Protein AF-A0A1A6GI86-F1 (afdb_monomer)

Foldseek 3Di:
DPCLLVLQDQADAFLVSLVVNLVSLVVSQVVCVVVVNDDPVSVVSSVVSNVRSVVVNVQQAEPVGDGDRHHPPPPPDPPDD

Organism: Neotoma lepida (NCBI:txid56216)

Structure (mmCIF, N/CA/C/O backbone):
data_AF-A0A1A6GI86-F1
#
_entry.id   AF-A0A1A6GI86-F1
#
loop_
_atom_site.group_PDB
_atom_site.id
_atom_site.type_symbol
_atom_site.label_atom_id
_atom_site.label_alt_id
_atom_site.label_comp_id
_atom_site.label_asym_id
_atom_site.label_entity_id
_atom_site.label_seq_id
_atom_site.pdbx_PDB_ins_code
_atom_site.Cartn_x
_atom_site.Cartn_y
_atom_site.Cartn_z
_atom_site.occupancy
_atom_site.B_iso_or_equiv
_atom_site.auth_seq_id
_atom_site.auth_comp_id
_atom_site.auth_asym_id
_atom_site.auth_atom_id
_atom_site.pdbx_PDB_model_num
ATOM 1 N N . MET A 1 1 ? -11.889 -12.197 14.543 1.00 51.81 1 MET A N 1
ATOM 2 C CA . MET A 1 1 ? -10.505 -12.290 14.031 1.00 51.81 1 MET A CA 1
ATOM 3 C C . MET A 1 1 ? -9.684 -11.278 14.811 1.00 51.81 1 MET A C 1
ATOM 5 O O . MET A 1 1 ? -10.017 -10.111 14.716 1.00 51.81 1 MET A O 1
ATOM 9 N N . GLN A 1 2 ? -8.738 -11.705 15.653 1.00 58.56 2 GLN A N 1
ATOM 10 C CA . GLN A 1 2 ? -8.101 -10.825 16.654 1.00 58.56 2 GLN A CA 1
ATOM 11 C C . GLN A 1 2 ? -6.704 -10.292 16.269 1.00 58.56 2 GLN A C 1
ATOM 13 O O . GLN A 1 2 ? -6.145 -9.512 17.027 1.00 58.56 2 GLN A O 1
ATOM 18 N N . ASN A 1 3 ? -6.171 -10.643 15.092 1.00 75.31 3 ASN A N 1
ATOM 19 C CA . ASN A 1 3 ? -4.757 -10.418 14.741 1.00 75.31 3 ASN A CA 1
ATOM 20 C C . ASN A 1 3 ? -4.566 -9.863 13.312 1.00 75.31 3 ASN A C 1
ATOM 22 O O . ASN A 1 3 ? -3.557 -10.128 12.672 1.00 75.31 3 ASN A O 1
ATOM 26 N N . ILE A 1 4 ? -5.560 -9.167 12.744 1.00 77.12 4 ILE A N 1
ATOM 27 C CA . ILE A 1 4 ? -5.462 -8.674 11.352 1.00 77.12 4 ILE A CA 1
ATOM 28 C C . ILE A 1 4 ? -4.467 -7.514 11.241 1.00 77.12 4 ILE A C 1
ATOM 30 O O . ILE A 1 4 ? -3.798 -7.374 10.225 1.00 77.12 4 ILE A O 1
ATOM 34 N N . GLN A 1 5 ? -4.313 -6.733 12.307 1.00 75.06 5 GLN A N 1
ATOM 35 C CA . GLN A 1 5 ? -3.287 -5.701 12.421 1.00 75.06 5 GLN A CA 1
ATOM 36 C C . GLN A 1 5 ? -1.856 -6.261 12.363 1.00 75.06 5 GLN A C 1
ATOM 38 O O . GLN A 1 5 ? -0.970 -5.573 11.873 1.00 75.06 5 GLN A O 1
ATOM 43 N N . ASP A 1 6 ? -1.637 -7.519 12.768 1.00 85.06 6 ASP A N 1
ATOM 44 C CA . ASP A 1 6 ? -0.310 -8.156 12.735 1.00 85.06 6 ASP A CA 1
ATOM 45 C C . ASP A 1 6 ? 0.136 -8.502 11.302 1.00 85.06 6 ASP A C 1
ATOM 47 O O . ASP A 1 6 ? 1.286 -8.867 11.083 1.00 85.06 6 ASP A O 1
ATOM 51 N N . LEU A 1 7 ? -0.772 -8.392 10.323 1.00 88.56 7 LEU A N 1
ATOM 52 C CA . LEU A 1 7 ? -0.482 -8.563 8.897 1.00 88.56 7 LEU A CA 1
ATOM 53 C C . LEU A 1 7 ? 0.052 -7.278 8.241 1.00 88.56 7 LEU A C 1
ATOM 55 O O . LEU A 1 7 ? 0.378 -7.301 7.053 1.00 88.56 7 LEU A O 1
ATOM 59 N N . LEU A 1 8 ? 0.102 -6.157 8.976 1.00 92.00 8 LEU A N 1
ATOM 60 C CA . LEU A 1 8 ? 0.780 -4.949 8.513 1.00 92.00 8 LEU A CA 1
ATOM 61 C C . LEU A 1 8 ? 2.287 -5.165 8.563 1.00 92.00 8 LEU A C 1
ATOM 63 O O . LEU A 1 8 ? 2.886 -5.262 9.631 1.00 92.00 8 LEU A O 1
ATOM 67 N N . GLU A 1 9 ? 2.908 -5.187 7.391 1.00 95.19 9 GLU A N 1
ATOM 68 C CA . GLU A 1 9 ? 4.336 -5.449 7.260 1.00 95.19 9 GLU A CA 1
ATOM 69 C C . GLU A 1 9 ? 5.012 -4.400 6.382 1.00 95.19 9 GLU A C 1
ATOM 71 O O . GLU A 1 9 ? 4.520 -4.023 5.316 1.00 95.19 9 GLU A O 1
ATOM 76 N N . MET A 1 10 ? 6.189 -3.938 6.798 1.00 96.31 10 MET A N 1
ATOM 77 C CA . MET A 1 10 ? 6.983 -2.998 6.013 1.00 96.31 10 MET A CA 1
ATOM 78 C C . MET A 1 10 ? 7.377 -3.622 4.660 1.00 96.31 10 MET A C 1
ATOM 80 O O . MET A 1 10 ? 8.010 -4.673 4.657 1.00 96.31 10 MET A O 1
ATOM 84 N N . PRO A 1 11 ? 7.102 -2.987 3.505 1.00 96.25 11 PRO A N 1
ATOM 85 C CA . PRO A 1 11 ? 7.483 -3.544 2.207 1.00 96.25 11 PRO A CA 1
ATOM 86 C C . PRO A 1 11 ? 9.005 -3.631 1.995 1.00 96.25 11 PRO A C 1
ATOM 88 O O . PRO A 1 11 ? 9.747 -2.662 2.193 1.00 96.25 11 PRO A O 1
ATOM 91 N N . TYR A 1 12 ? 9.483 -4.793 1.541 1.00 94.56 12 TYR A N 1
ATOM 92 C CA . TYR A 1 12 ? 10.897 -5.062 1.261 1.00 94.56 12 TYR A CA 1
ATOM 93 C C . TYR A 1 12 ? 11.085 -6.005 0.061 1.00 94.56 12 TYR A C 1
ATOM 95 O O . TYR A 1 12 ? 10.133 -6.402 -0.601 1.00 94.56 12 TYR A O 1
ATOM 103 N N . GLY A 1 13 ? 12.339 -6.358 -0.236 1.00 94.94 13 GLY A N 1
ATOM 104 C CA . GLY A 1 13 ? 12.664 -7.369 -1.246 1.00 94.94 13 GLY A CA 1
ATOM 105 C C . GLY A 1 13 ? 12.770 -6.830 -2.672 1.00 94.94 13 GLY A C 1
ATOM 106 O O . GLY A 1 13 ? 13.078 -5.647 -2.863 1.00 94.94 13 GLY A O 1
ATOM 107 N N . CYS A 1 14 ? 12.606 -7.724 -3.653 1.00 95.56 14 CYS A N 1
ATOM 108 C CA . CYS A 1 14 ? 12.519 -7.410 -5.086 1.00 95.56 14 CYS A CA 1
ATOM 109 C C . CYS A 1 14 ? 11.139 -6.828 -5.457 1.00 95.56 14 CYS A C 1
ATOM 111 O O . CYS A 1 14 ? 10.269 -6.709 -4.598 1.00 95.56 14 CYS A O 1
ATOM 113 N N . GLY A 1 15 ? 10.919 -6.466 -6.724 1.00 96.00 15 GLY A N 1
ATOM 114 C CA . GLY A 1 15 ? 9.667 -5.836 -7.161 1.00 96.00 15 GLY A CA 1
ATOM 115 C C . GLY A 1 15 ? 8.419 -6.685 -6.908 1.00 96.00 15 GLY A C 1
ATOM 116 O O . GLY A 1 15 ? 7.362 -6.138 -6.607 1.00 96.00 15 GLY A O 1
ATOM 117 N N . GLU A 1 16 ? 8.549 -8.011 -6.969 1.00 97.50 16 GLU A N 1
ATOM 118 C CA . GLU A 1 16 ? 7.457 -8.946 -6.677 1.00 97.50 16 GLU A CA 1
ATOM 119 C C . GLU A 1 16 ? 7.145 -9.006 -5.175 1.00 97.50 16 GLU A C 1
ATOM 121 O O . GLU A 1 16 ? 6.003 -8.811 -4.764 1.00 97.50 16 GLU A O 1
ATOM 126 N N . GLN A 1 17 ? 8.173 -9.192 -4.342 1.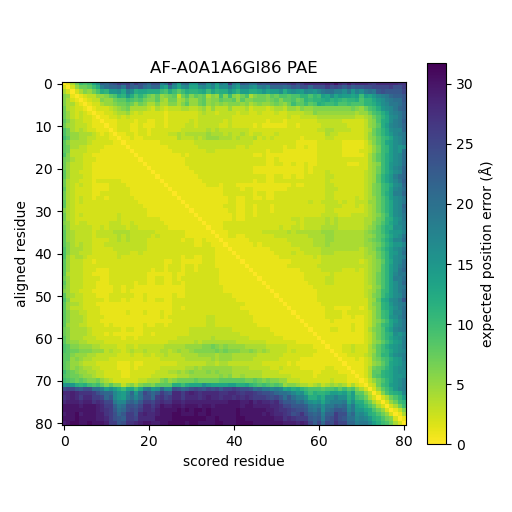00 97.50 17 GLN A N 1
ATOM 127 C CA . GLN A 1 17 ? 8.035 -9.246 -2.882 1.00 97.50 17 GLN A CA 1
ATOM 128 C C . GLN A 1 17 ? 7.518 -7.921 -2.310 1.00 97.50 17 GLN A C 1
ATOM 130 O O . GLN A 1 17 ? 6.625 -7.911 -1.463 1.00 97.50 17 GLN A O 1
ATOM 135 N N . ASN A 1 18 ? 8.026 -6.797 -2.823 1.00 97.75 18 ASN A N 1
ATOM 136 C CA . ASN A 1 18 ? 7.577 -5.472 -2.418 1.00 97.75 18 ASN A CA 1
ATOM 137 C C . ASN A 1 18 ? 6.096 -5.267 -2.756 1.00 97.75 18 ASN A C 1
ATOM 139 O O . ASN A 1 18 ? 5.353 -4.747 -1.928 1.00 97.75 18 ASN A O 1
ATOM 143 N N . MET A 1 19 ? 5.659 -5.702 -3.945 1.00 97.81 19 MET A N 1
ATOM 144 C CA . MET A 1 19 ? 4.260 -5.594 -4.361 1.00 97.81 19 MET A CA 1
ATOM 145 C C . MET A 1 19 ? 3.331 -6.468 -3.513 1.00 97.81 19 MET A C 1
ATOM 147 O O . MET A 1 19 ? 2.242 -6.017 -3.165 1.00 97.81 19 MET A O 1
ATOM 151 N N . ALA A 1 20 ? 3.752 -7.682 -3.144 1.00 97.56 20 ALA A N 1
ATOM 152 C CA . ALA A 1 20 ? 2.950 -8.571 -2.302 1.00 97.56 20 ALA A CA 1
ATOM 153 C C . ALA A 1 20 ? 2.621 -7.925 -0.943 1.00 97.56 20 ALA A C 1
ATOM 155 O O . ALA A 1 20 ? 1.458 -7.875 -0.541 1.00 97.56 20 ALA A O 1
ATOM 156 N N . LEU A 1 21 ? 3.629 -7.352 -0.281 1.00 97.44 21 LEU A N 1
ATOM 157 C CA . LEU A 1 21 ? 3.467 -6.666 1.006 1.00 97.44 21 LEU A CA 1
ATOM 158 C C . LEU A 1 21 ? 2.703 -5.345 0.855 1.00 97.44 21 LEU A C 1
ATOM 160 O O . LEU A 1 21 ? 1.816 -5.040 1.650 1.00 97.44 21 LEU A O 1
ATOM 164 N N . PHE A 1 22 ? 2.996 -4.579 -0.200 1.00 97.31 22 PHE A N 1
ATOM 165 C CA . PHE A 1 22 ? 2.301 -3.326 -0.487 1.00 97.31 22 PHE A CA 1
ATOM 166 C C . PHE A 1 22 ? 0.795 -3.541 -0.686 1.00 97.31 22 PHE A C 1
ATOM 168 O O . PHE A 1 22 ? -0.004 -2.859 -0.050 1.00 97.31 22 PHE A O 1
ATOM 175 N N . ALA A 1 23 ? 0.402 -4.516 -1.511 1.00 97.06 23 ALA A N 1
ATOM 176 C CA . ALA A 1 23 ? -1.003 -4.854 -1.720 1.00 97.06 23 ALA A CA 1
ATOM 177 C C . ALA A 1 23 ? -1.659 -5.391 -0.438 1.00 97.06 23 ALA A C 1
ATOM 179 O O . ALA A 1 23 ? -2.773 -4.980 -0.119 1.00 97.06 23 ALA A O 1
ATOM 180 N N . SER A 1 24 ? -0.964 -6.249 0.322 1.00 96.69 24 SER A N 1
ATOM 181 C CA . SER A 1 24 ? -1.454 -6.762 1.611 1.00 96.69 24 SER A CA 1
ATOM 182 C C . SER A 1 24 ? -1.830 -5.627 2.567 1.00 96.69 24 SER A C 1
ATOM 184 O O . SER A 1 24 ? -2.956 -5.584 3.061 1.00 96.69 24 SER A O 1
ATOM 186 N N . ASN A 1 25 ? -0.942 -4.641 2.742 1.00 97.38 25 ASN A N 1
ATOM 187 C CA . ASN A 1 25 ? -1.194 -3.498 3.622 1.00 97.38 25 ASN A CA 1
ATOM 188 C C . ASN A 1 25 ? -2.422 -2.675 3.202 1.00 97.38 25 ASN A C 1
ATOM 190 O O . ASN A 1 25 ? -3.140 -2.178 4.068 1.00 97.38 25 ASN A O 1
ATOM 194 N N . ILE A 1 26 ? -2.6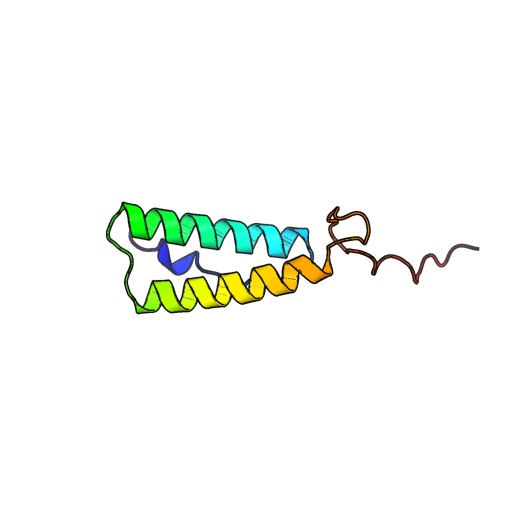91 -2.545 1.894 1.00 97.25 26 ILE A N 1
ATOM 195 C CA . ILE A 1 26 ? -3.899 -1.867 1.393 1.00 97.25 26 ILE A CA 1
ATOM 196 C C . ILE A 1 26 ? -5.152 -2.623 1.843 1.00 97.25 26 ILE A C 1
ATOM 198 O O . ILE A 1 26 ? -6.05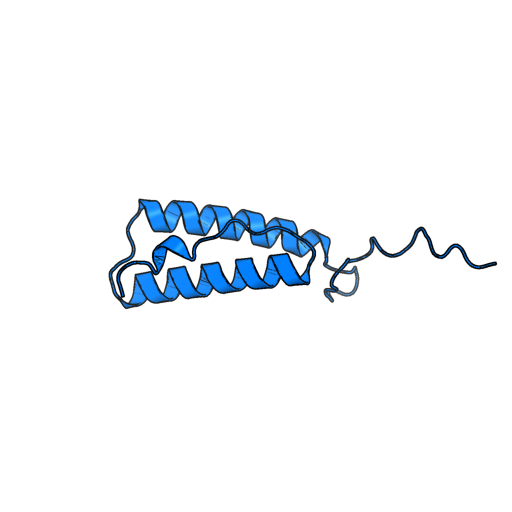6 -2.013 2.407 1.00 97.25 26 ILE A O 1
ATOM 202 N N . TYR A 1 27 ? -5.200 -3.942 1.634 1.00 96.31 27 TYR A N 1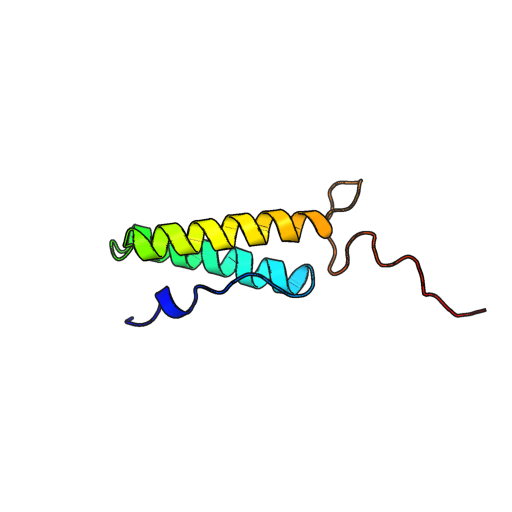
ATOM 203 C CA . TYR A 1 27 ? -6.373 -4.746 1.989 1.00 96.31 27 TYR A CA 1
ATOM 204 C C . TYR A 1 27 ? -6.588 -4.856 3.500 1.00 96.31 27 TYR A C 1
ATOM 206 O O . TYR A 1 27 ? -7.731 -4.855 3.953 1.00 96.31 27 TYR A O 1
ATOM 214 N N . VAL A 1 28 ? -5.514 -4.914 4.291 1.00 95.50 28 VAL A N 1
ATOM 215 C CA . VAL A 1 28 ? -5.606 -4.876 5.758 1.00 95.50 28 VAL A CA 1
ATOM 216 C C . VAL A 1 28 ? -6.210 -3.549 6.219 1.00 95.50 28 VAL A C 1
ATOM 218 O O . VAL A 1 28 ? -7.131 -3.547 7.038 1.00 95.50 28 VAL A O 1
ATOM 221 N N . LEU A 1 29 ? -5.742 -2.426 5.664 1.00 96.00 29 LEU A N 1
ATOM 222 C CA . LEU A 1 29 ? -6.267 -1.102 5.992 1.00 96.00 29 LEU A CA 1
ATOM 223 C C . LEU A 1 29 ? -7.750 -0.967 5.613 1.00 96.00 29 LEU A C 1
ATOM 225 O O .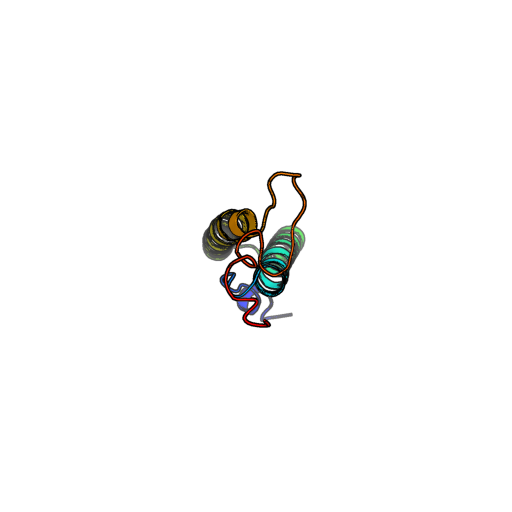 LEU A 1 29 ? -8.542 -0.491 6.426 1.00 96.00 29 LEU A O 1
ATOM 229 N N . ASP A 1 30 ? -8.117 -1.412 4.410 1.00 97.00 30 ASP A N 1
ATOM 230 C CA . ASP A 1 30 ? -9.492 -1.386 3.902 1.00 97.00 30 ASP A CA 1
ATOM 231 C C . ASP A 1 30 ? -10.426 -2.226 4.786 1.00 97.00 30 ASP A C 1
ATOM 233 O O . ASP A 1 30 ? -11.437 -1.735 5.285 1.00 97.00 30 ASP A O 1
ATOM 237 N N . TYR A 1 31 ? -10.025 -3.457 5.116 1.00 95.94 31 TYR A N 1
ATOM 238 C CA . TYR A 1 31 ? -10.792 -4.329 6.004 1.00 95.94 31 TYR A CA 1
ATOM 239 C C . TYR A 1 31 ? -11.001 -3.715 7.397 1.00 95.94 31 TYR A C 1
ATOM 241 O O . TYR A 1 31 ? -12.113 -3.739 7.934 1.00 95.94 31 TYR A O 1
ATOM 249 N N . LEU A 1 32 ? -9.946 -3.175 8.017 1.00 95.38 32 LEU A N 1
ATOM 250 C CA . LEU A 1 32 ? -10.051 -2.566 9.346 1.00 95.38 32 LEU A CA 1
ATOM 251 C C . LEU A 1 32 ? -10.947 -1.322 9.323 1.00 95.38 32 LEU A C 1
ATOM 253 O O . LEU A 1 32 ? -11.675 -1.083 10.289 1.00 95.38 32 LEU A O 1
ATOM 257 N N . ASN A 1 33 ? -10.922 -0.557 8.229 1.00 96.31 33 ASN A N 1
ATOM 258 C CA . ASN A 1 33 ? -11.804 0.587 8.028 1.00 96.31 33 ASN A CA 1
ATOM 259 C C . ASN A 1 33 ? -13.275 0.150 7.931 1.00 96.31 33 ASN A C 1
ATOM 261 O O . ASN A 1 33 ? -14.102 0.616 8.714 1.00 96.31 33 ASN A O 1
ATOM 265 N N . GLU A 1 34 ? -13.585 -0.794 7.039 1.00 97.56 34 GLU A N 1
ATOM 266 C CA . GLU A 1 34 ? -14.954 -1.281 6.804 1.00 97.56 34 GLU A CA 1
ATOM 267 C C . GLU A 1 34 ? -15.555 -1.986 8.028 1.00 97.56 34 GLU A C 1
ATOM 269 O O . GLU A 1 34 ? -16.753 -1.902 8.293 1.00 97.56 34 GLU A O 1
ATOM 274 N N . THR A 1 35 ? -14.719 -2.651 8.827 1.00 95.69 35 THR A N 1
ATOM 275 C CA . THR A 1 35 ? -15.156 -3.320 10.061 1.00 95.69 35 THR A CA 1
ATOM 276 C C . THR A 1 35 ? -15.124 -2.426 11.300 1.00 95.69 35 THR A C 1
ATOM 278 O O . THR A 1 35 ? -15.382 -2.916 12.398 1.00 95.69 35 THR A O 1
ATOM 281 N N . GLN A 1 36 ? -14.833 -1.129 11.146 1.00 95.31 36 GLN A N 1
ATOM 282 C CA . GLN A 1 36 ? -14.772 -0.144 12.236 1.00 95.31 36 GLN A CA 1
ATOM 283 C C . GLN A 1 36 ? -13.750 -0.490 13.338 1.00 95.31 36 GLN A C 1
ATOM 285 O O . GLN A 1 36 ? -13.901 -0.094 14.492 1.00 95.31 36 GLN A O 1
ATOM 290 N N . GLN A 1 37 ? -12.695 -1.223 12.979 1.00 94.00 37 GLN A N 1
ATOM 291 C CA . GLN A 1 37 ? -11.604 -1.633 13.871 1.00 94.00 37 GLN A CA 1
ATOM 292 C C . GLN A 1 37 ? -10.335 -0.786 13.678 1.00 94.00 37 GLN A C 1
ATOM 294 O O . GLN A 1 37 ? -9.345 -0.982 14.382 1.00 94.00 37 GLN A O 1
ATOM 299 N N . LEU A 1 38 ? -10.343 0.154 12.727 1.00 94.75 38 LEU A N 1
ATOM 300 C CA . LEU A 1 38 ? -9.199 1.007 12.424 1.00 94.75 38 LEU A CA 1
ATOM 301 C C . LEU A 1 38 ? -8.977 2.070 13.509 1.00 94.75 38 LEU A C 1
ATOM 303 O O . LEU A 1 38 ? -9.776 2.995 13.662 1.00 94.75 38 LEU A O 1
ATOM 307 N N . THR A 1 39 ? -7.852 1.978 14.219 1.00 94.94 39 THR A N 1
ATOM 308 C CA . THR A 1 39 ? -7.389 3.038 15.125 1.00 94.94 39 THR A CA 1
ATOM 309 C C . THR A 1 39 ? -6.505 4.045 14.391 1.00 94.94 39 THR A C 1
ATOM 311 O O . THR A 1 39 ? -6.012 3.788 13.288 1.00 94.94 39 THR A O 1
ATOM 314 N N . LYS A 1 40 ? -6.285 5.213 15.005 1.00 96.06 40 LYS A N 1
ATOM 315 C CA . LYS A 1 40 ? -5.404 6.242 14.440 1.00 96.06 40 LYS A CA 1
ATOM 316 C C . LYS A 1 40 ? -3.965 5.736 14.328 1.00 96.06 40 LYS A C 1
ATOM 318 O O . LYS A 1 40 ? -3.323 5.972 13.315 1.00 96.06 40 LYS A O 1
ATOM 323 N N . GLU A 1 41 ? -3.489 5.024 15.341 1.00 94.75 41 GLU A N 1
ATOM 324 C CA . GLU A 1 41 ? -2.129 4.488 15.411 1.00 94.75 41 GLU A CA 1
ATOM 325 C C . GLU A 1 41 ? -1.878 3.485 14.277 1.00 94.75 41 GLU A C 1
ATOM 327 O O . GLU A 1 41 ? -0.910 3.635 13.536 1.00 94.75 41 GLU A O 1
ATOM 332 N N . ILE A 1 42 ? -2.801 2.535 14.079 1.00 93.50 42 ILE A N 1
ATOM 333 C CA . ILE A 1 42 ? -2.724 1.541 12.999 1.00 93.50 42 ILE A CA 1
ATOM 334 C C . ILE A 1 42 ? -2.780 2.223 11.628 1.00 93.50 42 ILE A C 1
ATOM 336 O O . ILE A 1 42 ? -2.040 1.865 10.712 1.00 93.50 42 ILE A O 1
ATOM 340 N N . LYS A 1 43 ? -3.653 3.226 11.473 1.00 96.00 43 LYS A N 1
ATOM 341 C CA . LYS A 1 43 ? -3.766 3.986 10.225 1.00 96.00 43 LYS A CA 1
ATOM 342 C C . LYS A 1 43 ? -2.468 4.714 9.890 1.00 96.00 43 LYS A C 1
ATOM 344 O O . LYS A 1 43 ? -2.035 4.660 8.743 1.00 96.00 43 LYS A O 1
ATOM 349 N N . ASP A 1 44 ? -1.883 5.412 10.858 1.00 97.38 44 ASP A N 1
ATOM 350 C CA . ASP A 1 44 ? -0.665 6.192 10.645 1.00 97.38 44 ASP A CA 1
ATOM 351 C C . ASP A 1 44 ? 0.504 5.269 10.247 1.00 97.38 44 ASP A C 1
ATOM 353 O O . ASP A 1 44 ? 1.177 5.540 9.251 1.00 97.38 44 ASP A O 1
ATOM 357 N N . GLU A 1 45 ? 0.671 4.131 10.932 1.00 95.75 45 GLU A N 1
ATOM 358 C CA . GLU A 1 45 ? 1.681 3.118 10.590 1.00 95.75 45 GLU A CA 1
ATOM 359 C C .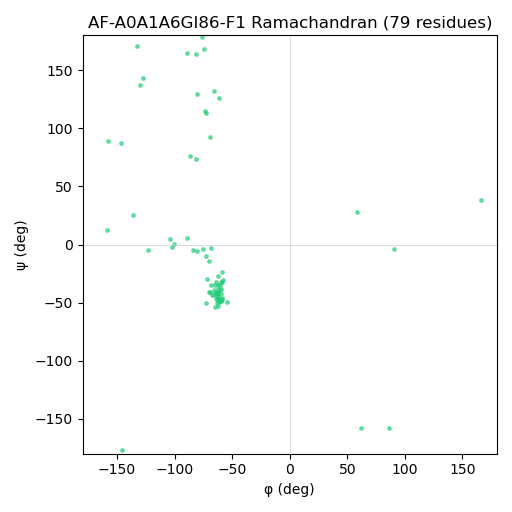 GLU A 1 45 ? 1.469 2.529 9.186 1.00 95.75 45 GLU A C 1
ATOM 361 O O . GLU A 1 45 ? 2.388 2.521 8.362 1.00 95.75 45 GLU A O 1
ATOM 366 N N . ALA A 1 46 ? 0.243 2.100 8.867 1.00 96.12 46 ALA A N 1
ATOM 367 C CA . ALA A 1 46 ? -0.082 1.549 7.555 1.00 96.12 46 ALA A CA 1
ATOM 368 C C . ALA A 1 46 ? 0.185 2.561 6.432 1.00 96.12 46 ALA A C 1
ATOM 370 O O . ALA A 1 46 ? 0.761 2.213 5.402 1.00 96.12 46 ALA A O 1
ATOM 371 N N . ILE A 1 47 ? -0.188 3.831 6.622 1.00 97.81 47 ILE A N 1
ATOM 372 C CA . ILE A 1 47 ? 0.057 4.893 5.640 1.00 97.81 47 ILE A CA 1
ATOM 373 C C . ILE A 1 47 ? 1.557 5.102 5.408 1.00 97.81 47 ILE A C 1
ATOM 375 O O . ILE A 1 47 ? 1.968 5.314 4.263 1.00 97.81 47 ILE A O 1
ATOM 379 N N . ASP A 1 48 ? 2.386 5.018 6.446 1.00 98.06 48 ASP A N 1
ATOM 380 C CA . ASP A 1 48 ? 3.834 5.137 6.291 1.00 98.06 48 ASP A CA 1
ATOM 381 C C . ASP A 1 48 ? 4.432 3.930 5.551 1.00 98.06 48 ASP A C 1
ATOM 383 O O . ASP A 1 48 ? 5.215 4.124 4.613 1.00 98.06 48 ASP A O 1
ATOM 387 N N . TYR A 1 49 ? 3.977 2.705 5.835 1.00 98.12 49 TYR A N 1
ATOM 388 C CA . TYR A 1 49 ? 4.344 1.523 5.044 1.00 98.12 49 TYR A CA 1
ATOM 389 C C . TYR A 1 49 ? 3.904 1.629 3.580 1.00 98.12 49 TYR A C 1
ATOM 391 O O . TYR A 1 49 ? 4.671 1.266 2.685 1.00 98.12 49 TYR A O 1
ATOM 399 N N . LEU A 1 50 ? 2.718 2.176 3.301 1.00 98.25 50 LEU A N 1
ATOM 400 C CA . LEU A 1 50 ? 2.244 2.396 1.933 1.00 98.25 50 LEU A CA 1
ATOM 401 C C . LEU A 1 50 ? 3.096 3.437 1.193 1.00 98.25 50 LEU A C 1
ATOM 403 O O . LEU A 1 50 ? 3.490 3.199 0.051 1.00 98.25 50 LEU A O 1
ATOM 407 N N . LYS A 1 51 ? 3.457 4.559 1.827 1.00 98.31 51 LYS A N 1
ATOM 408 C CA . LYS A 1 51 ? 4.373 5.547 1.220 1.00 98.31 51 LYS A CA 1
ATOM 409 C C . LYS A 1 51 ? 5.724 4.916 0.880 1.00 98.31 51 LYS A C 1
ATOM 411 O O . LYS A 1 51 ? 6.235 5.114 -0.223 1.00 98.31 51 LYS A O 1
ATOM 416 N N . MET A 1 52 ? 6.287 4.143 1.811 1.00 97.88 52 MET A N 1
ATOM 417 C CA . MET A 1 52 ? 7.562 3.450 1.614 1.00 97.88 52 MET A CA 1
ATOM 418 C C . MET A 1 52 ? 7.474 2.411 0.492 1.00 97.88 52 MET A C 1
ATOM 420 O O . MET A 1 52 ? 8.327 2.402 -0.396 1.00 97.88 52 MET A O 1
ATOM 424 N N . GLY A 1 53 ? 6.430 1.578 0.489 1.00 97.94 53 GLY A N 1
ATOM 425 C CA . GLY A 1 53 ? 6.194 0.560 -0.534 1.00 97.94 53 GLY A CA 1
ATOM 426 C C . GLY A 1 53 ? 5.982 1.148 -1.923 1.00 97.94 53 GLY A C 1
ATOM 427 O O . GLY A 1 53 ? 6.568 0.650 -2.883 1.00 97.94 53 GLY A O 1
ATOM 428 N N . TYR A 1 54 ? 5.233 2.249 -2.029 1.00 98.19 54 TYR A N 1
ATOM 429 C CA . TYR A 1 54 ? 5.047 2.981 -3.282 1.00 98.19 54 TYR A CA 1
ATOM 430 C C . TYR A 1 54 ? 6.376 3.529 -3.811 1.00 98.19 54 TYR A C 1
ATOM 432 O O . TYR A 1 54 ? 6.765 3.231 -4.942 1.00 98.19 54 TYR A O 1
ATOM 440 N N . GLN A 1 55 ? 7.120 4.264 -2.976 1.00 98.06 55 GLN A N 1
ATOM 441 C CA . GLN A 1 55 ? 8.421 4.815 -3.357 1.00 98.06 55 GLN A CA 1
ATOM 442 C C . GLN A 1 55 ? 9.408 3.710 -3.751 1.00 98.06 55 GLN A C 1
ATOM 444 O O . GLN A 1 55 ? 10.182 3.867 -4.697 1.00 98.06 55 GLN A O 1
ATOM 449 N N . ARG A 1 56 ? 9.375 2.571 -3.049 1.00 97.06 56 ARG A N 1
ATOM 450 C CA . ARG A 1 56 ? 10.198 1.407 -3.371 1.00 97.06 56 ARG A CA 1
ATOM 451 C C . ARG A 1 56 ? 9.788 0.778 -4.698 1.00 97.06 56 ARG A C 1
ATOM 453 O O . ARG A 1 56 ? 10.676 0.491 -5.498 1.00 97.06 56 ARG A O 1
ATOM 460 N N . GLN A 1 57 ? 8.487 0.631 -4.957 1.00 97.75 57 GLN A N 1
ATOM 461 C CA . GLN A 1 57 ? 7.975 0.014 -6.178 1.00 97.75 57 GLN A CA 1
ATOM 462 C C . GLN A 1 57 ? 8.377 0.794 -7.431 1.00 97.75 57 GLN A C 1
ATOM 464 O O . GLN A 1 57 ? 8.674 0.193 -8.462 1.00 97.75 57 GLN A O 1
ATOM 469 N N . LEU A 1 58 ? 8.451 2.127 -7.338 1.00 96.88 58 LEU A N 1
ATOM 470 C CA . LEU A 1 58 ? 8.912 2.981 -8.435 1.00 96.88 58 LEU A CA 1
ATOM 471 C C . LEU A 1 58 ? 10.338 2.653 -8.906 1.00 96.88 58 LEU A C 1
ATOM 473 O O . LEU A 1 58 ? 10.647 2.900 -10.066 1.00 96.88 58 LEU A O 1
ATOM 477 N N . ASN A 1 59 ? 11.185 2.039 -8.070 1.00 96.06 59 ASN A N 1
ATOM 478 C CA . ASN A 1 59 ? 12.525 1.604 -8.489 1.00 96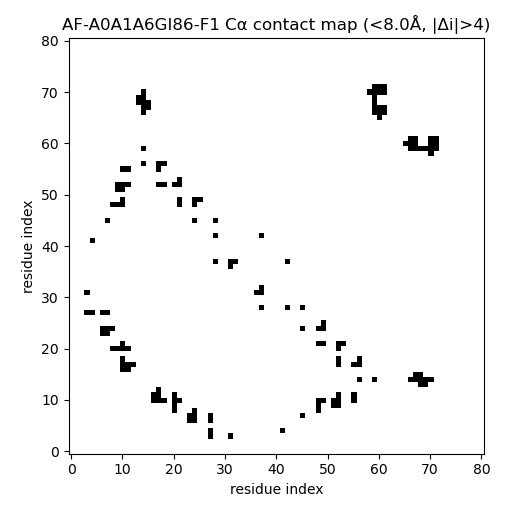.06 59 ASN A CA 1
ATOM 479 C C . ASN A 1 59 ? 12.513 0.417 -9.464 1.00 96.06 59 ASN A C 1
ATOM 481 O O . ASN A 1 59 ? 13.549 0.118 -10.056 1.00 96.06 59 ASN A O 1
ATOM 485 N N . TYR A 1 60 ? 11.379 -0.274 -9.600 1.00 96.19 60 TYR A N 1
ATOM 486 C CA . TYR A 1 60 ? 11.206 -1.403 -10.517 1.00 96.19 60 TYR A CA 1
ATOM 487 C C . TYR A 1 60 ? 10.409 -1.029 -11.772 1.00 96.19 60 TYR A C 1
ATOM 489 O O . TYR A 1 60 ? 10.092 -1.907 -12.572 1.00 96.19 60 TYR A O 1
ATOM 497 N N . LYS A 1 61 ? 10.073 0.259 -11.927 1.00 95.81 61 LYS A N 1
ATOM 498 C CA . LYS A 1 61 ? 9.403 0.805 -13.106 1.00 95.81 61 LYS A CA 1
ATOM 499 C C . LYS A 1 61 ? 10.424 1.041 -14.219 1.00 95.81 61 LYS A C 1
ATOM 501 O O . LYS A 1 61 ? 11.431 1.705 -13.992 1.00 95.81 61 LYS A O 1
ATOM 506 N N . HIS A 1 62 ? 10.127 0.547 -15.410 1.00 95.19 62 HIS A N 1
ATOM 507 C CA . HIS A 1 62 ? 10.879 0.803 -16.632 1.00 95.19 62 HIS A CA 1
ATOM 508 C C . HIS A 1 62 ? 10.488 2.149 -17.257 1.00 95.19 62 HIS A C 1
ATOM 510 O O . HIS A 1 62 ? 9.434 2.721 -16.957 1.00 95.19 62 HIS A O 1
ATOM 516 N N . GLN A 1 63 ? 11.314 2.654 -18.176 1.00 93.69 63 GLN A N 1
ATOM 517 C CA . GLN A 1 63 ? 11.031 3.903 -18.900 1.00 93.69 63 GLN A CA 1
ATOM 518 C C . GLN A 1 63 ? 9.725 3.854 -19.707 1.00 93.69 63 GLN A C 1
ATOM 520 O O . GLN A 1 63 ? 9.044 4.871 -19.826 1.00 93.69 63 GLN A O 1
ATOM 525 N N . ASP A 1 64 ? 9.355 2.677 -20.219 1.00 94.81 64 ASP A N 1
ATOM 526 C CA . ASP A 1 64 ? 8.098 2.446 -20.944 1.00 94.81 64 ASP A CA 1
ATOM 527 C C . ASP A 1 64 ? 6.863 2.369 -20.023 1.00 94.81 64 ASP A C 1
ATOM 529 O O . ASP A 1 64 ? 5.729 2.283 -20.490 1.00 94.81 64 ASP A O 1
ATOM 533 N N . GLY A 1 65 ? 7.072 2.441 -18.706 1.00 95.12 65 GLY A N 1
ATOM 534 C CA . GLY A 1 65 ? 6.029 2.424 -17.691 1.00 95.12 65 GLY A CA 1
ATOM 535 C C . GLY A 1 65 ? 5.657 1.041 -17.166 1.00 95.12 65 GLY A C 1
ATOM 536 O O . GLY A 1 65 ? 4.857 0.968 -16.231 1.00 95.12 65 GLY A O 1
ATOM 537 N N . THR A 1 66 ? 6.234 -0.029 -17.713 1.00 95.81 66 THR A N 1
ATOM 538 C CA . THR A 1 66 ? 6.046 -1.392 -17.205 1.00 95.81 66 THR A CA 1
ATOM 539 C C . THR A 1 66 ? 6.835 -1.620 -15.913 1.00 95.81 66 THR A C 1
ATOM 541 O O . THR A 1 66 ? 7.669 -0.805 -15.520 1.00 95.81 66 THR A O 1
ATOM 544 N N . TYR A 1 67 ? 6.564 -2.728 -15.221 1.00 96.44 67 TYR A N 1
ATOM 545 C CA . TYR A 1 67 ? 7.280 -3.130 -14.010 1.00 96.44 67 TYR A CA 1
ATOM 546 C C . TYR A 1 67 ? 7.781 -4.564 -14.163 1.00 96.44 67 TYR A C 1
ATOM 548 O O . TYR A 1 67 ? 7.071 -5.410 -14.704 1.00 96.44 67 TYR A O 1
ATOM 556 N N . SER A 1 68 ? 8.966 -4.855 -13.633 1.00 95.31 68 SER A N 1
ATOM 557 C CA . SER A 1 68 ? 9.503 -6.218 -13.554 1.00 95.31 68 SER A CA 1
ATOM 558 C C . SER A 1 68 ? 10.048 -6.523 -12.164 1.00 95.31 68 SER A C 1
ATOM 560 O O . SER A 1 68 ? 10.189 -5.638 -11.322 1.00 95.31 68 SER A O 1
ATOM 562 N N . THR A 1 69 ? 10.398 -7.783 -11.909 1.00 93.81 69 THR A N 1
ATOM 563 C CA . THR A 1 69 ? 10.938 -8.223 -10.614 1.00 93.81 69 THR A CA 1
ATOM 564 C C . THR A 1 69 ? 12.208 -7.461 -10.211 1.00 93.81 69 THR A C 1
ATOM 566 O O . THR A 1 69 ? 12.441 -7.243 -9.021 1.00 93.81 69 THR A O 1
ATOM 569 N N . PHE A 1 70 ? 13.014 -7.013 -11.179 1.00 93.81 70 PHE A N 1
ATOM 570 C CA . PHE A 1 70 ? 14.320 -6.390 -10.926 1.00 93.81 70 PHE A CA 1
ATOM 571 C C . PHE A 1 70 ? 14.475 -4.969 -11.500 1.00 93.81 70 PHE A C 1
ATOM 573 O O . PHE A 1 70 ? 15.479 -4.313 -11.214 1.00 93.81 70 PHE A O 1
ATOM 580 N N . GLY A 1 71 ? 13.490 -4.463 -12.250 1.00 91.81 71 GLY A N 1
ATOM 581 C CA . GLY A 1 71 ? 13.564 -3.163 -12.924 1.00 91.81 71 GLY A CA 1
ATOM 582 C C . GLY A 1 71 ? 14.687 -3.092 -13.964 1.00 91.81 71 GLY A C 1
ATOM 583 O O . GLY A 1 71 ? 15.201 -4.110 -14.423 1.00 91.81 71 GLY A O 1
ATOM 584 N N . ASP A 1 72 ? 15.130 -1.875 -14.288 1.00 85.50 72 ASP A N 1
ATOM 585 C CA . ASP A 1 72 ? 16.218 -1.615 -15.253 1.00 85.50 72 ASP A CA 1
AT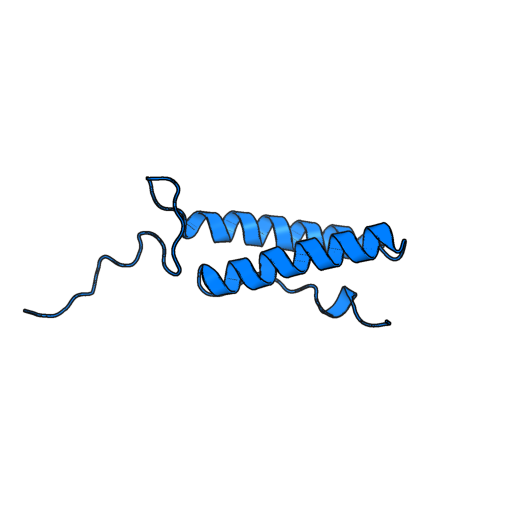OM 586 C C . ASP A 1 72 ? 17.611 -2.083 -14.775 1.00 85.50 72 ASP A C 1
ATOM 588 O O . ASP A 1 72 ? 18.605 -1.958 -15.489 1.00 85.50 72 ASP A O 1
ATOM 592 N N . LYS A 1 73 ? 17.728 -2.609 -13.547 1.00 68.81 73 LYS A N 1
ATOM 593 C CA . LYS A 1 73 ? 19.020 -2.974 -12.940 1.00 68.81 73 LYS A CA 1
ATOM 594 C C . LYS A 1 73 ? 19.567 -4.326 -13.412 1.00 68.81 73 LYS A C 1
ATOM 596 O O . LYS A 1 73 ? 20.706 -4.655 -13.082 1.00 68.81 73 LYS A O 1
ATOM 601 N N . SER A 1 74 ? 18.814 -5.084 -14.209 1.00 58.50 74 SER A N 1
ATOM 602 C CA . SER A 1 74 ? 19.307 -6.294 -14.879 1.00 58.50 74 SER A CA 1
ATOM 603 C C . SER A 1 74 ? 19.963 -5.922 -16.216 1.00 58.50 74 SER A C 1
ATOM 605 O O . SER A 1 74 ? 19.369 -6.029 -17.280 1.00 58.50 74 SER A O 1
ATOM 607 N N . GLY A 1 75 ? 21.180 -5.374 -16.145 1.00 53.88 75 GLY A N 1
ATOM 608 C CA . GLY A 1 75 ? 21.925 -4.925 -17.332 1.00 53.88 75 GLY A CA 1
ATOM 609 C C . GLY A 1 75 ? 23.442 -4.814 -17.152 1.00 53.88 75 GLY A C 1
ATOM 610 O O . GLY A 1 75 ? 24.128 -4.219 -17.977 1.00 53.88 75 GLY A O 1
ATOM 611 N N . ARG A 1 76 ? 23.994 -5.365 -16.067 1.00 50.44 76 ARG A N 1
ATOM 612 C CA . ARG A 1 76 ? 25.438 -5.566 -15.875 1.00 50.44 76 ARG A CA 1
ATOM 613 C C . ARG A 1 76 ? 25.620 -6.838 -15.063 1.00 50.44 76 ARG A C 1
ATOM 615 O O . ARG A 1 76 ? 25.585 -6.757 -13.841 1.00 50.44 76 ARG A O 1
ATOM 622 N N . ASN A 1 77 ? 25.688 -7.979 -15.751 1.00 51.00 77 ASN A N 1
ATOM 623 C CA . ASN A 1 77 ? 26.431 -9.202 -15.397 1.00 51.00 77 ASN A CA 1
ATOM 624 C C . ASN A 1 77 ? 25.997 -10.415 -16.250 1.00 51.00 77 ASN A C 1
ATOM 626 O O . ASN A 1 77 ? 26.006 -11.538 -15.755 1.00 51.00 77 ASN A O 1
ATOM 630 N N . ASP A 1 78 ? 25.711 -10.233 -17.544 1.00 47.47 78 ASP A N 1
ATOM 631 C CA . ASP A 1 78 ? 25.778 -11.359 -18.487 1.00 47.47 78 ASP A CA 1
ATOM 632 C C . ASP A 1 78 ? 27.243 -11.559 -18.886 1.00 47.47 78 ASP A C 1
ATOM 634 O O . ASP A 1 78 ? 27.705 -11.200 -19.967 1.00 47.47 78 ASP A O 1
ATOM 638 N N . ALA A 1 79 ? 28.005 -12.098 -17.936 1.00 49.56 79 ALA A N 1
ATOM 639 C CA . ALA A 1 79 ? 29.244 -12.790 -18.226 1.00 49.56 79 ALA A CA 1
ATOM 640 C C . ALA A 1 79 ? 28.886 -14.103 -18.937 1.00 49.56 79 ALA A C 1
ATOM 642 O O . ALA A 1 79 ? 28.605 -15.113 -18.297 1.00 49.56 79 ALA A O 1
ATOM 643 N N . SER A 1 80 ? 28.859 -14.072 -20.267 1.00 43.66 80 SER A N 1
ATOM 644 C CA . SER A 1 80 ? 29.037 -15.241 -21.134 1.00 43.66 80 SER A CA 1
ATOM 645 C C . SER A 1 80 ? 29.496 -14.769 -22.516 1.00 43.66 80 SER A C 1
ATOM 647 O O . SER A 1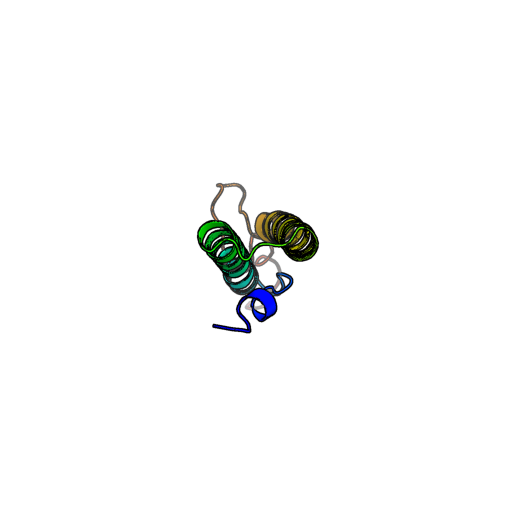 80 ? 28.698 -14.482 -23.405 1.00 43.66 80 SER A O 1
ATOM 649 N N . THR A 1 81 ? 30.813 -14.654 -22.673 1.00 42.81 81 THR A N 1
ATOM 650 C CA . THR A 1 81 ? 31.535 -14.786 -23.947 1.00 42.81 81 THR A CA 1
ATOM 651 C C . THR A 1 81 ? 32.722 -15.696 -23.689 1.00 42.81 81 THR A C 1
ATOM 653 O O . THR A 1 81 ? 33.313 -15.563 -22.592 1.00 42.81 81 THR A O 1
#

Solvent-accessible surface area (backbone atoms only — not comparable to full-atom values): 4788 Å² total; per-residue (Å²): 134,95,60,64,75,76,61,60,53,76,42,48,84,49,39,57,52,21,46,55,34,35,52,45,35,53,53,46,52,50,51,28,51,78,68,72,67,61,46,71,69,60,48,56,54,49,51,51,33,43,53,51,19,52,62,54,48,58,66,13,43,39,97,90,67,49,74,45,58,64,25,75,71,80,79,81,80,87,86,79,133

InterPro domains:
  IPR008930 Terpenoid cyclases/protein prenyltransferase alpha-alpha toroid [SSF48239] (1-75)
  IPR011626 Alpha-macroglobulin-like, TED domain [PF07678] (2-75)
  IPR019742 Alpha-2-macroglobulin, conserved site [PS00477] (11-19)
  IPR047565 Alpha-macroglobulin-like, thiol-ester bond-forming region [SM01419] (3-32)
  IPR050473 Alpha-2-macroglobulin/Complement system [PTHR11412] (1-75)

Mean predicted aligned error: 6.23 Å

pLDDT: mean 89.11, std 15.42, range [42.81, 98.31]

Radius of gyration: 16.16 Å; Cα contacts (8 Å, |Δi|>4): 82; chains: 1; bounding box: 47×22×41 Å

Secondary structure (DSSP, 8-state):
---SGGG-----SSHHHHHHHHHHHHHHHHHHHHTT---HHHHHHHHHHHHHHHHHHGGGB-TTS-B-SSGGG--S-----

Nearest PDB structures (foldseek):
  7voo-assembly1_A  TM=9.197E-01  e=3.323E-08  Homo sapiens
  6tav-assembly1_B  TM=9.199E-01  e=1.796E-07  Homo sapiens
  6tav-assembly1_C  TM=9.255E-01  e=2.166E-07  Homo sapiens
  7o7s-assembly1_B  TM=8.997E-01  e=1.585E-07  Homo sapiens
  6tav-assembly1_A  TM=8.900E-01  e=3.355E-07  Homo sapiens

Sequence (81 aa):
MQNIQDLLEMPYGCGEQNMALFASNIYVLDYLNETQQLTKEIKDEAIDYLKMGYQRQLNYKHQDGTYSTFGDKSGRNDAST